Protein AF-A0A212KUW3-F1 (afdb_monomer)

Sequence (91 aa):
MEAFSKIFAAALQLSTIVLHAHGYRAKAGMGHHWISIRSVFEIIGKSAKNYVSYFNSCRAKRNQSDYDCAGRISHSEVEELLREVKTRIAT

Solvent-accessible surface area (backbone atoms only — not comparable to full-atom values): 5368 Å² total; per-residue (Å²): 110,71,69,54,55,53,52,53,50,50,55,50,49,53,26,45,48,57,34,48,77,72,76,44,75,70,65,87,63,89,60,28,70,56,50,29,39,52,48,40,30,78,74,67,33,80,87,32,45,66,56,38,50,49,54,50,52,51,51,53,48,49,63,43,55,79,75,44,82,88,85,89,77,56,72,66,58,50,52,52,52,51,50,60,52,55,67,64,74,78,113

Radius of gyration: 13.12 Å; Cα contacts (8 Å, |Δi|>4): 61; chains: 1; bounding box: 30×30×34 Å

Secondary structure (DSSP, 8-state):
-HHHHHHHHHHHHHHHHHHHHTT--PPSSTTHHHHHHHHHHHHH-GGGHHHHHHHHHHHHHHHHHTTS-S----HHHHHHHHHHHHHHH--

Foldseek 3Di:
DVLLVVLLVLLLVVLQVLQVVVVHHQDDDPCSSLVSLVVCCVRVPPVCVVVSVLSVVSVVVVVVPVPDDDDPDDPVNSVVSVVVSVVPVVD

pLDDT: mean 76.08, std 15.47, range [37.84, 93.0]

Structure (mmCIF, N/CA/C/O backbone):
data_AF-A0A212KUW3-F1
#
_entry.id   AF-A0A212KUW3-F1
#
loop_
_atom_site.group_PDB
_atom_site.id
_atom_site.type_symbol
_atom_site.label_atom_id
_atom_site.label_alt_id
_atom_site.label_comp_id
_atom_site.label_asym_id
_atom_site.label_entity_id
_atom_site.label_seq_id
_atom_site.pdbx_PDB_ins_code
_atom_site.Cartn_x
_atom_site.Cartn_y
_atom_site.Cartn_z
_atom_site.occupancy
_atom_site.B_iso_or_equiv
_atom_site.auth_seq_id
_atom_site.auth_comp_id
_atom_site.auth_asym_id
_atom_site.auth_atom_id
_atom_site.pdbx_PDB_model_num
ATOM 1 N N . MET A 1 1 ? -5.623 1.044 18.792 1.00 59.66 1 MET A N 1
ATOM 2 C CA . MET A 1 1 ? -4.370 1.467 18.121 1.00 59.66 1 MET A CA 1
A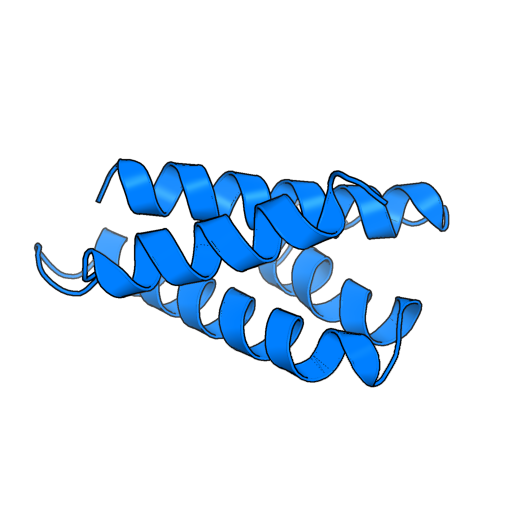TOM 3 C C . MET A 1 1 ? -3.486 0.286 17.739 1.00 59.66 1 MET A C 1
ATOM 5 O O . MET A 1 1 ? -3.172 0.163 16.565 1.00 59.66 1 MET A O 1
ATOM 9 N N . GLU A 1 2 ? -3.131 -0.613 18.662 1.00 71.38 2 GLU A N 1
ATOM 10 C CA . GLU A 1 2 ? -2.195 -1.719 18.379 1.00 71.38 2 GLU A CA 1
ATOM 11 C C . GLU A 1 2 ? -2.632 -2.641 17.220 1.00 71.38 2 GLU A C 1
ATOM 13 O O . GLU A 1 2 ? -1.840 -2.930 16.323 1.00 71.38 2 GLU A O 1
ATOM 18 N N . ALA A 1 3 ? -3.909 -3.042 17.186 1.00 72.62 3 ALA A N 1
ATOM 19 C CA . ALA A 1 3 ? -4.455 -3.871 16.108 1.00 72.62 3 ALA A CA 1
ATOM 20 C C . ALA A 1 3 ? -4.345 -3.194 14.728 1.00 72.62 3 ALA A C 1
ATOM 22 O O . ALA A 1 3 ? -3.922 -3.821 13.763 1.00 72.62 3 ALA A O 1
ATOM 23 N N . PHE A 1 4 ? -4.639 -1.895 14.635 1.00 74.31 4 PHE A N 1
ATOM 24 C CA . PHE A 1 4 ? -4.510 -1.146 13.382 1.00 74.31 4 PHE A CA 1
ATOM 25 C C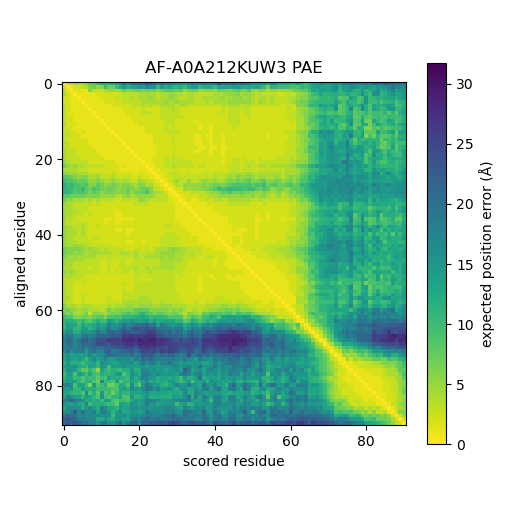 . PHE A 1 4 ? -3.070 -1.094 12.884 1.00 74.31 4 PHE A C 1
ATOM 27 O O . PHE A 1 4 ? -2.814 -1.359 11.713 1.00 74.31 4 PHE A O 1
ATOM 34 N N . SER A 1 5 ? -2.118 -0.796 13.772 1.00 79.88 5 SER A N 1
ATOM 35 C CA . SER A 1 5 ? -0.700 -0.743 13.415 1.00 79.88 5 SER A CA 1
ATOM 36 C C . SER A 1 5 ? -0.191 -2.092 12.902 1.00 79.88 5 SER A C 1
ATOM 38 O O . SER A 1 5 ? 0.573 -2.114 11.935 1.00 79.88 5 SER A O 1
ATOM 40 N N . LYS A 1 6 ? -0.654 -3.205 13.493 1.00 78.31 6 LYS A N 1
ATOM 41 C CA . LYS A 1 6 ? -0.349 -4.573 13.039 1.00 78.31 6 LYS A CA 1
ATOM 42 C C . LYS A 1 6 ? -0.909 -4.851 11.643 1.00 78.31 6 LYS A C 1
ATOM 44 O O . LYS A 1 6 ? -0.179 -5.328 10.778 1.00 78.31 6 LYS A O 1
ATOM 49 N N . ILE A 1 7 ? -2.171 -4.512 11.390 1.00 76.94 7 ILE A N 1
ATOM 50 C CA . ILE A 1 7 ? -2.786 -4.781 10.084 1.00 76.94 7 ILE A CA 1
ATOM 51 C C . ILE A 1 7 ? -2.224 -3.840 9.004 1.00 76.94 7 ILE A C 1
ATOM 53 O O . ILE A 1 7 ? -1.952 -4.280 7.889 1.00 76.94 7 ILE A O 1
ATOM 57 N N . PHE A 1 8 ? -1.945 -2.574 9.323 1.00 84.62 8 PHE A N 1
ATOM 58 C CA . PHE A 1 8 ? -1.256 -1.675 8.393 1.00 84.62 8 PHE A CA 1
ATOM 59 C C . PHE A 1 8 ? 0.154 -2.178 8.048 1.00 84.62 8 PHE A C 1
ATOM 61 O O . PHE A 1 8 ? 0.568 -2.097 6.893 1.00 84.62 8 PHE A O 1
ATOM 68 N N . ALA A 1 9 ? 0.888 -2.733 9.020 1.00 87.75 9 ALA A N 1
ATOM 69 C CA . ALA A 1 9 ? 2.175 -3.368 8.746 1.00 87.75 9 ALA A CA 1
ATOM 70 C C . ALA A 1 9 ? 2.028 -4.559 7.779 1.00 87.75 9 ALA A C 1
ATOM 72 O O . ALA A 1 9 ? 2.830 -4.682 6.854 1.00 87.75 9 ALA A O 1
ATOM 73 N N . ALA A 1 10 ? 0.973 -5.370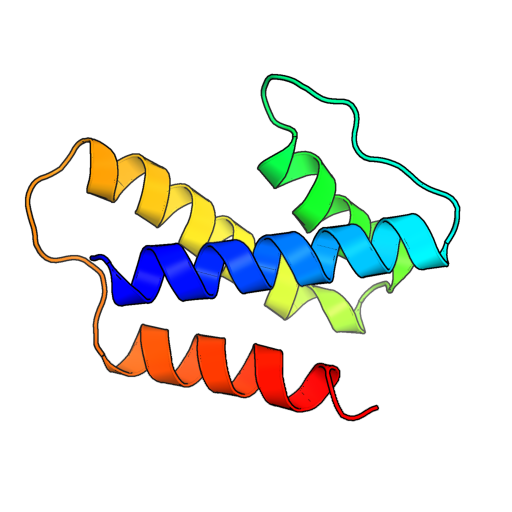 7.914 1.00 84.00 10 ALA A N 1
ATOM 74 C CA . ALA A 1 10 ? 0.668 -6.438 6.961 1.00 84.00 10 ALA A CA 1
ATOM 75 C C . ALA A 1 10 ? 0.344 -5.896 5.552 1.00 84.00 10 ALA A C 1
ATOM 77 O O . ALA A 1 10 ? 0.851 -6.415 4.559 1.00 84.00 10 ALA A O 1
ATOM 78 N N . ALA A 1 11 ? -0.425 -4.807 5.440 1.00 85.94 11 ALA A N 1
ATOM 79 C CA . ALA A 1 11 ? -0.707 -4.150 4.157 1.00 85.94 11 ALA A CA 1
ATOM 80 C C . ALA A 1 11 ? 0.569 -3.617 3.469 1.00 85.94 11 ALA A C 1
ATOM 82 O O . ALA A 1 11 ? 0.738 -3.732 2.248 1.00 85.94 11 ALA A O 1
ATOM 83 N N . LEU A 1 12 ? 1.507 -3.076 4.252 1.00 90.62 12 LEU A N 1
ATOM 84 C CA . LEU A 1 12 ? 2.815 -2.646 3.759 1.00 90.62 12 LEU A CA 1
ATOM 85 C C . LEU A 1 12 ? 3.679 -3.836 3.309 1.00 90.62 12 LEU A C 1
ATOM 87 O O . LEU A 1 12 ? 4.356 -3.747 2.280 1.00 90.62 12 LEU A O 1
ATOM 91 N N . GLN A 1 13 ? 3.642 -4.950 4.043 1.00 90.06 13 GLN A N 1
ATOM 92 C CA . GLN A 1 13 ? 4.325 -6.184 3.651 1.00 90.06 13 GLN A CA 1
ATOM 93 C C . GLN A 1 13 ? 3.775 -6.737 2.336 1.00 90.06 13 GLN A C 1
ATOM 95 O O . GLN A 1 13 ? 4.567 -7.018 1.443 1.00 90.06 13 GLN A O 1
ATOM 10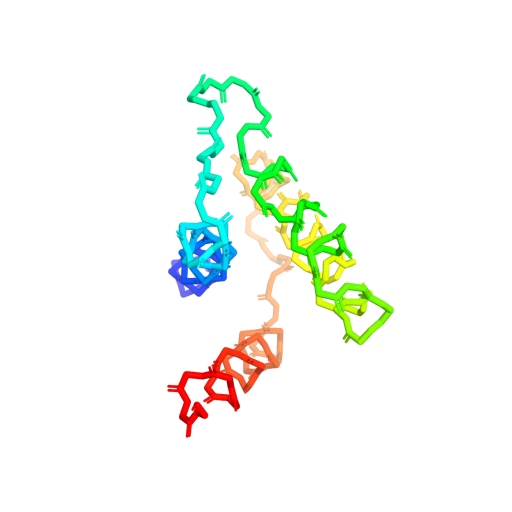0 N N . LEU A 1 14 ? 2.451 -6.801 2.160 1.00 87.12 14 LEU A N 1
ATOM 101 C CA . LEU A 1 14 ? 1.839 -7.197 0.885 1.00 87.12 14 LEU A CA 1
ATOM 102 C C . LEU A 1 14 ? 2.298 -6.313 -0.273 1.00 87.12 14 LEU A C 1
ATOM 104 O O . LEU A 1 14 ? 2.695 -6.819 -1.320 1.00 87.12 14 LEU A O 1
ATOM 108 N N . SER A 1 15 ? 2.300 -4.995 -0.066 1.00 89.25 15 SER A N 1
ATOM 109 C CA . SER A 1 15 ? 2.787 -4.054 -1.079 1.00 89.25 15 SER A CA 1
ATOM 110 C C . SER A 1 15 ? 4.242 -4.364 -1.449 1.00 89.25 15 SER A C 1
ATOM 112 O O . SER A 1 15 ? 4.593 -4.437 -2.620 1.00 89.25 15 SER A O 1
ATOM 114 N N . THR A 1 16 ? 5.080 -4.646 -0.451 1.00 91.00 16 THR A N 1
ATOM 115 C CA . THR A 1 16 ? 6.495 -4.995 -0.641 1.00 91.00 16 THR A CA 1
ATOM 116 C C . THR A 1 16 ? 6.685 -6.339 -1.358 1.00 91.00 16 THR A C 1
ATOM 118 O O . THR A 1 16 ? 7.572 -6.453 -2.203 1.00 91.00 16 THR A O 1
ATOM 121 N N . ILE A 1 17 ? 5.837 -7.336 -1.083 1.00 87.75 17 ILE A N 1
ATOM 122 C CA . ILE A 1 17 ? 5.827 -8.626 -1.792 1.00 87.75 17 ILE A CA 1
ATOM 123 C C . ILE A 1 17 ? 5.548 -8.412 -3.282 1.00 87.75 17 ILE A C 1
ATOM 125 O O . ILE A 1 17 ? 6.279 -8.953 -4.108 1.00 87.75 17 ILE A O 1
ATOM 129 N N . VAL A 1 18 ? 4.562 -7.578 -3.638 1.00 87.06 18 VAL A N 1
ATOM 130 C CA . VAL A 1 18 ? 4.254 -7.257 -5.045 1.00 87.06 18 VAL A CA 1
ATOM 131 C C . VAL A 1 18 ? 5.467 -6.655 -5.756 1.00 87.06 18 VAL A C 1
ATOM 133 O O . VAL A 1 18 ? 5.774 -7.060 -6.879 1.00 87.06 18 VAL A O 1
ATOM 136 N N . LEU A 1 19 ? 6.182 -5.731 -5.102 1.00 87.94 19 LEU A N 1
ATOM 137 C CA . LEU A 1 19 ? 7.409 -5.147 -5.650 1.00 87.94 19 LEU A CA 1
ATOM 138 C C . LEU A 1 19 ? 8.463 -6.231 -5.900 1.00 87.94 19 LEU A C 1
ATOM 140 O O . LEU A 1 19 ? 8.996 -6.313 -7.004 1.00 87.94 19 LEU A O 1
ATOM 144 N N . HIS A 1 20 ? 8.735 -7.078 -4.906 1.00 88.75 20 HIS A N 1
ATOM 145 C CA . HIS A 1 20 ? 9.740 -8.134 -5.026 1.00 88.75 20 HIS A CA 1
ATOM 146 C C . HIS A 1 20 ? 9.392 -9.184 -6.081 1.00 88.75 20 HIS A C 1
ATOM 148 O O . HIS A 1 20 ? 10.284 -9.592 -6.822 1.00 88.75 20 HIS A O 1
ATOM 154 N N . ALA A 1 21 ? 8.120 -9.566 -6.198 1.00 87.25 21 ALA A N 1
ATOM 155 C CA . ALA A 1 21 ? 7.648 -10.500 -7.220 1.00 87.25 21 ALA A CA 1
ATOM 156 C C . ALA A 1 21 ? 7.900 -9.989 -8.651 1.00 87.25 21 ALA A C 1
ATOM 158 O O . ALA A 1 21 ? 8.085 -10.787 -9.562 1.00 87.25 21 ALA A O 1
ATOM 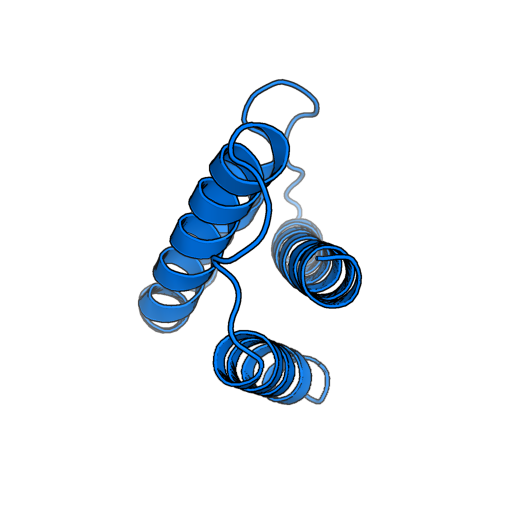159 N N . HIS A 1 22 ? 7.968 -8.667 -8.834 1.00 87.56 22 HIS A N 1
ATOM 160 C CA . HIS A 1 22 ? 8.251 -8.021 -10.119 1.00 87.56 22 HIS A CA 1
ATOM 161 C C . HIS A 1 22 ? 9.695 -7.494 -10.223 1.00 87.56 22 HIS A C 1
ATOM 163 O O . HIS A 1 22 ? 10.003 -6.696 -11.104 1.00 87.56 22 HIS A O 1
ATOM 169 N N . GLY A 1 23 ? 10.597 -7.917 -9.329 1.00 90.12 23 GLY A N 1
ATOM 170 C CA . GLY A 1 23 ? 12.018 -7.549 -9.373 1.00 90.12 23 GLY A CA 1
ATOM 171 C C . GLY A 1 23 ? 12.348 -6.146 -8.849 1.00 90.12 23 GLY A C 1
ATOM 172 O O . GLY A 1 23 ? 13.492 -5.704 -8.948 1.00 90.12 23 GLY A O 1
ATOM 173 N N . TYR A 1 24 ? 11.385 -5.447 -8.250 1.00 91.44 24 TYR A N 1
ATOM 174 C CA . TYR A 1 24 ? 11.579 -4.117 -7.680 1.00 91.44 24 TYR A CA 1
ATOM 175 C C . TYR A 1 24 ? 11.903 -4.166 -6.183 1.00 91.44 24 TYR A C 1
ATOM 177 O O . TYR A 1 24 ? 11.546 -5.096 -5.451 1.00 91.44 24 TYR A O 1
ATOM 185 N N . ARG A 1 25 ? 12.558 -3.106 -5.695 1.00 88.81 25 ARG A N 1
ATOM 186 C CA . ARG A 1 25 ? 12.721 -2.823 -4.262 1.00 88.81 25 ARG A CA 1
ATOM 187 C C . ARG A 1 25 ? 12.429 -1.353 -4.000 1.00 88.81 25 ARG A C 1
ATOM 189 O O . ARG A 1 25 ? 12.937 -0.487 -4.707 1.00 88.81 25 ARG A O 1
ATOM 196 N N . ALA A 1 26 ? 11.637 -1.065 -2.970 1.00 88.19 26 ALA A N 1
ATOM 197 C CA . ALA A 1 26 ? 11.496 0.305 -2.500 1.00 88.19 26 ALA A CA 1
ATOM 198 C C . ALA A 1 26 ? 12.820 0.757 -1.874 1.00 88.19 26 ALA A C 1
ATOM 200 O O . ALA A 1 26 ? 13.409 0.044 -1.058 1.00 88.19 26 ALA A O 1
ATOM 201 N N . LYS A 1 27 ? 13.295 1.945 -2.255 1.00 86.56 27 LYS A N 1
ATOM 202 C CA . LYS A 1 27 ? 14.477 2.544 -1.634 1.00 86.56 27 LYS A CA 1
ATOM 203 C C . LYS A 1 27 ? 14.177 2.822 -0.159 1.00 86.56 27 LYS A C 1
ATOM 205 O O . LYS A 1 27 ? 13.152 3.423 0.161 1.00 86.56 27 LYS A O 1
ATOM 210 N N . ALA A 1 28 ? 15.072 2.393 0.729 1.00 81.75 28 ALA A N 1
ATOM 211 C CA . ALA A 1 28 ? 14.970 2.697 2.150 1.00 81.75 28 ALA A CA 1
ATOM 212 C C . ALA A 1 28 ? 15.086 4.213 2.393 1.00 81.75 28 ALA A C 1
ATOM 214 O O . ALA A 1 28 ? 15.847 4.902 1.710 1.00 81.75 28 ALA A O 1
ATOM 215 N N . GLY A 1 29 ? 14.337 4.724 3.373 1.00 83.31 29 GLY A N 1
ATOM 216 C CA . GLY A 1 29 ? 14.377 6.131 3.774 1.00 83.31 29 GLY A CA 1
ATOM 217 C C . GLY A 1 29 ? 13.008 6.808 3.799 1.00 83.31 29 GLY A C 1
ATOM 218 O O . GLY A 1 29 ? 11.959 6.159 3.862 1.00 83.31 29 GLY A O 1
ATOM 219 N N . MET A 1 30 ? 13.012 8.140 3.792 1.00 81.56 30 MET A N 1
ATOM 220 C CA . MET A 1 30 ? 11.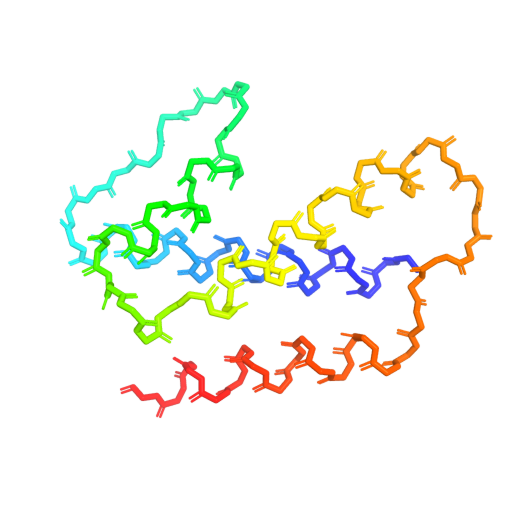786 8.934 3.850 1.00 81.56 30 MET A CA 1
ATOM 221 C C . MET A 1 30 ? 10.869 8.607 2.663 1.00 81.56 30 MET A C 1
ATOM 223 O O . MET A 1 30 ? 11.311 8.524 1.522 1.00 81.56 30 MET A O 1
ATOM 227 N N . GLY A 1 31 ? 9.582 8.398 2.941 1.00 84.69 31 GLY A N 1
ATOM 228 C CA . GLY A 1 31 ? 8.587 8.116 1.906 1.00 84.69 31 GLY A CA 1
ATOM 229 C C . GLY A 1 31 ? 8.529 6.663 1.425 1.00 84.69 31 GLY A C 1
ATOM 230 O O . GLY A 1 31 ? 7.654 6.357 0.620 1.00 84.69 31 GLY A O 1
ATOM 231 N N . HIS A 1 32 ? 9.358 5.747 1.943 1.00 85.69 32 HIS A N 1
ATOM 232 C CA . HIS A 1 32 ? 9.354 4.346 1.496 1.00 85.69 32 HIS A CA 1
ATOM 233 C C . HIS A 1 32 ? 7.977 3.667 1.628 1.00 85.69 32 HIS A C 1
ATOM 235 O O . HIS A 1 32 ? 7.584 2.943 0.723 1.00 85.69 32 HIS A O 1
ATOM 241 N N . HIS A 1 33 ? 7.183 3.965 2.669 1.00 87.88 33 HIS A N 1
ATOM 242 C CA . HIS A 1 33 ? 5.796 3.477 2.771 1.00 87.88 33 HIS A CA 1
ATOM 243 C C . HIS A 1 33 ? 4.923 3.931 1.595 1.00 87.88 33 HIS A C 1
ATOM 245 O O . HIS A 1 33 ? 4.166 3.141 1.036 1.00 87.88 33 HIS A O 1
ATOM 251 N N . TRP A 1 34 ? 5.015 5.212 1.230 1.00 90.12 34 TRP A N 1
ATOM 252 C CA . TRP A 1 34 ? 4.247 5.767 0.119 1.00 90.12 34 TRP A CA 1
ATOM 253 C C . TRP A 1 34 ? 4.705 5.167 -1.210 1.00 90.12 34 TRP A C 1
ATOM 255 O O . TRP A 1 34 ? 3.858 4.763 -1.998 1.00 90.12 34 TRP A O 1
ATOM 265 N N . ILE A 1 35 ? 6.020 5.035 -1.418 1.00 92.00 35 ILE A N 1
ATOM 266 C CA . ILE A 1 35 ? 6.595 4.407 -2.614 1.00 92.00 35 ILE A CA 1
ATOM 267 C C . ILE A 1 35 ? 6.120 2.955 -2.726 1.00 92.00 35 ILE A C 1
ATOM 269 O O . ILE A 1 35 ? 5.561 2.588 -3.752 1.00 92.00 35 ILE A O 1
ATOM 273 N N . SER A 1 36 ? 6.260 2.146 -1.669 1.00 91.50 36 SER A N 1
ATOM 274 C CA . SER A 1 36 ? 5.826 0.744 -1.678 1.00 91.50 36 SER A CA 1
ATOM 275 C C . SER A 1 36 ? 4.346 0.604 -2.025 1.00 91.50 36 SER A C 1
ATOM 277 O O . SER A 1 36 ? 4.004 -0.207 -2.876 1.00 91.50 36 SER A O 1
ATOM 279 N N . ILE A 1 37 ? 3.467 1.406 -1.413 1.00 91.56 37 ILE A N 1
ATOM 280 C CA . ILE A 1 37 ? 2.019 1.343 -1.665 1.00 91.56 37 ILE A CA 1
ATOM 281 C C . ILE A 1 37 ? 1.682 1.859 -3.071 1.00 91.56 37 ILE A C 1
ATOM 283 O O . ILE A 1 37 ? 0.892 1.244 -3.782 1.00 91.56 37 ILE A O 1
ATOM 287 N N . ARG A 1 38 ? 2.263 2.987 -3.497 1.00 93.00 38 ARG A N 1
ATOM 288 C CA . ARG A 1 38 ? 1.963 3.599 -4.798 1.00 93.00 38 ARG A CA 1
ATOM 289 C C . ARG A 1 38 ? 2.413 2.715 -5.956 1.00 93.00 38 ARG A C 1
ATOM 291 O O . ARG A 1 38 ? 1.658 2.566 -6.914 1.00 93.00 38 ARG A O 1
ATOM 298 N N . SER A 1 39 ? 3.592 2.110 -5.853 1.00 90.88 39 SER A N 1
ATOM 299 C CA . SER A 1 39 ? 4.150 1.251 -6.899 1.00 90.88 39 SER A CA 1
ATOM 300 C C . SER A 1 39 ? 3.280 0.029 -7.198 1.00 90.88 39 SER A C 1
ATOM 302 O O . SER A 1 39 ? 3.297 -0.451 -8.324 1.00 90.88 39 SER A O 1
ATOM 304 N N . VAL A 1 40 ? 2.450 -0.435 -6.254 1.00 90.19 40 VAL A N 1
ATOM 305 C CA . VAL A 1 40 ? 1.474 -1.507 -6.521 1.00 90.19 40 VAL A CA 1
ATOM 306 C C . VAL A 1 40 ? 0.503 -1.115 -7.638 1.00 90.19 40 VAL A C 1
ATOM 308 O O . VAL A 1 40 ? 0.187 -1.950 -8.477 1.00 90.19 40 VAL A O 1
ATOM 311 N N . PHE A 1 41 ? 0.051 0.143 -7.694 1.00 91.44 41 PHE A N 1
ATOM 312 C CA . PHE A 1 41 ? -0.823 0.605 -8.778 1.00 91.44 41 PHE A CA 1
ATOM 313 C C . PHE A 1 41 ? -0.097 0.617 -10.124 1.00 91.44 41 PHE A C 1
ATOM 315 O O . PHE A 1 41 ? -0.688 0.243 -11.129 1.00 91.44 41 PHE A O 1
ATOM 322 N N . GLU A 1 42 ? 1.175 1.014 -10.141 1.00 92.19 42 GLU A N 1
ATOM 323 C CA . GLU A 1 42 ? 1.970 1.048 -11.373 1.00 92.19 42 GLU A CA 1
ATOM 324 C C . GLU A 1 42 ? 2.263 -0.373 -11.899 1.00 92.19 42 GLU A C 1
ATOM 326 O O . GLU A 1 42 ? 2.315 -0.580 -13.106 1.00 92.19 42 GLU A O 1
ATOM 331 N N . ILE A 1 43 ? 2.395 -1.362 -11.005 1.00 89.94 43 ILE A N 1
ATOM 332 C CA . ILE A 1 43 ? 2.664 -2.769 -11.349 1.00 89.94 43 ILE A CA 1
ATOM 333 C C . ILE A 1 43 ? 1.383 -3.524 -11.743 1.00 89.94 43 ILE A C 1
ATOM 335 O O . ILE A 1 43 ? 1.346 -4.207 -12.760 1.00 89.94 43 ILE A O 1
ATOM 339 N N . ILE A 1 44 ? 0.330 -3.427 -10.926 1.00 87.31 44 ILE A N 1
ATOM 340 C CA . ILE A 1 44 ? -0.903 -4.226 -11.063 1.00 87.31 44 ILE A CA 1
ATOM 341 C C . ILE A 1 44 ? -1.965 -3.502 -11.911 1.00 87.31 44 ILE A C 1
ATOM 343 O O . ILE A 1 44 ? -2.866 -4.122 -12.476 1.00 87.31 44 ILE A O 1
ATOM 347 N N . GLY A 1 45 ? -1.876 -2.177 -12.022 1.00 84.62 45 GLY A N 1
ATOM 348 C CA . GLY A 1 45 ? -2.794 -1.358 -12.803 1.00 84.62 45 GLY A CA 1
ATOM 349 C C . GLY A 1 45 ? -4.115 -1.052 -12.091 1.00 84.62 45 GLY A C 1
ATOM 350 O O . GLY A 1 45 ? -4.227 -1.016 -10.863 1.00 84.62 45 GLY A O 1
ATOM 351 N N . LYS A 1 46 ? -5.160 -0.783 -12.885 1.00 88.69 46 LYS A N 1
ATOM 352 C CA . LYS A 1 46 ? -6.438 -0.218 -12.408 1.00 88.69 46 LYS A CA 1
ATOM 353 C C . LYS A 1 46 ? -7.154 -1.074 -11.358 1.00 88.69 46 LYS A C 1
ATOM 355 O O . LYS A 1 46 ? -7.845 -0.506 -10.514 1.00 88.69 46 LYS A O 1
ATOM 360 N N . SER A 1 47 ? -6.969 -2.393 -11.372 1.00 83.31 47 SER A N 1
ATOM 361 C CA . SER A 1 47 ? -7.547 -3.308 -10.377 1.00 83.31 47 SER A CA 1
ATOM 362 C C . SER A 1 47 ? -7.024 -3.047 -8.958 1.00 83.31 47 SER A C 1
ATOM 364 O O . SER A 1 47 ? -7.727 -3.329 -7.990 1.00 83.31 47 SER A O 1
ATOM 366 N N . ALA A 1 48 ? -5.842 -2.436 -8.815 1.00 84.50 48 ALA A N 1
ATOM 367 C CA . ALA A 1 48 ? -5.259 -2.088 -7.522 1.00 84.50 48 ALA A CA 1
ATOM 368 C C . ALA A 1 48 ? -5.655 -0.696 -6.992 1.00 84.50 48 ALA A C 1
ATOM 370 O O . ALA A 1 48 ? -5.305 -0.345 -5.863 1.00 84.50 48 ALA A O 1
ATOM 371 N N . LYS A 1 49 ? -6.381 0.117 -7.776 1.00 85.94 49 LYS A N 1
ATOM 372 C CA . LYS A 1 49 ? -6.643 1.538 -7.471 1.00 85.94 49 LYS A CA 1
ATOM 373 C C . LYS A 1 49 ? -7.267 1.751 -6.090 1.00 85.94 49 LYS A C 1
ATOM 375 O O . LYS A 1 49 ? -6.801 2.604 -5.334 1.00 85.94 49 LYS A O 1
ATOM 380 N N . ASN A 1 50 ? -8.299 0.975 -5.763 1.00 82.31 50 ASN A N 1
ATOM 381 C CA . ASN A 1 50 ? -9.029 1.127 -4.504 1.00 82.31 50 ASN A CA 1
ATOM 382 C C . ASN A 1 50 ? -8.138 0.784 -3.299 1.00 82.31 50 ASN A C 1
ATOM 384 O O . ASN A 1 50 ? -8.139 1.522 -2.318 1.00 82.31 50 ASN A O 1
ATOM 388 N N . TYR A 1 51 ? -7.289 -0.242 -3.413 1.00 80.75 51 TYR A N 1
ATOM 389 C CA . TYR A 1 51 ? -6.343 -0.641 -2.361 1.00 80.75 51 TYR A CA 1
ATOM 390 C C . TYR A 1 51 ? -5.270 0.395 -2.116 1.00 80.75 51 TYR A C 1
ATOM 392 O O . TYR A 1 51 ? -5.028 0.783 -0.977 1.00 80.75 51 TYR A O 1
ATOM 400 N N . VAL A 1 52 ? -4.666 0.895 -3.190 1.00 86.69 52 VAL A N 1
ATOM 401 C CA . VAL A 1 52 ? -3.641 1.933 -3.090 1.00 86.69 52 VAL A CA 1
ATOM 402 C C . VAL A 1 52 ? -4.221 3.209 -2.485 1.00 86.69 52 VAL A C 1
ATOM 404 O O . VAL A 1 52 ? -3.557 3.851 -1.670 1.00 86.69 52 VAL A O 1
ATOM 407 N N . SER A 1 53 ? -5.462 3.566 -2.825 1.00 87.88 53 SER A N 1
ATOM 408 C CA . SER A 1 53 ? -6.153 4.697 -2.201 1.00 87.88 53 SER A CA 1
ATOM 409 C C . SER A 1 53 ? -6.394 4.451 -0.710 1.00 87.88 53 SER A C 1
ATOM 411 O O . SER A 1 53 ? -6.005 5.274 0.117 1.00 87.88 53 SER A O 1
ATOM 413 N N . TYR A 1 54 ? -6.965 3.297 -0.359 1.00 83.25 54 TYR A N 1
ATOM 414 C CA . TYR A 1 54 ? -7.301 2.949 1.020 1.00 83.25 54 TYR A CA 1
ATOM 415 C C . TYR A 1 54 ? -6.062 2.856 1.922 1.00 83.25 54 TYR A C 1
ATOM 417 O O . TYR A 1 54 ? -6.005 3.501 2.968 1.00 83.25 54 TYR A O 1
ATOM 425 N N . PHE A 1 55 ? -5.010 2.155 1.491 1.00 86.56 55 PHE A N 1
ATOM 426 C CA . PHE A 1 55 ? -3.764 2.035 2.255 1.00 86.56 55 PHE A CA 1
ATOM 427 C C . PHE A 1 55 ? -3.074 3.389 2.447 1.00 86.56 55 PHE A C 1
ATOM 429 O O . PHE A 1 55 ? -2.497 3.640 3.507 1.00 86.56 55 PHE A O 1
ATOM 436 N N . ASN A 1 56 ? -3.162 4.299 1.472 1.00 87.69 56 ASN A N 1
ATOM 437 C CA . ASN A 1 56 ? -2.659 5.661 1.642 1.00 87.69 56 ASN A CA 1
ATOM 438 C C . ASN A 1 56 ? -3.469 6.461 2.670 1.00 87.69 56 ASN A C 1
ATOM 440 O O . ASN A 1 56 ? -2.869 7.185 3.471 1.00 87.69 56 ASN A O 1
ATOM 444 N N . SER A 1 57 ? -4.793 6.302 2.707 1.00 85.81 57 SER A N 1
ATOM 445 C CA . SER A 1 57 ? -5.629 6.877 3.766 1.00 85.81 57 SER A CA 1
ATOM 446 C C . SER A 1 57 ? -5.260 6.306 5.141 1.00 85.81 57 SER A C 1
ATOM 448 O O . SER A 1 57 ? -5.098 7.072 6.091 1.00 85.81 57 SER A O 1
ATOM 450 N N . CYS A 1 58 ? -5.026 4.994 5.253 1.00 83.50 58 CYS A N 1
ATOM 451 C CA . CYS A 1 58 ? -4.551 4.368 6.492 1.00 83.50 58 CYS A CA 1
ATOM 452 C C . CYS A 1 58 ? -3.169 4.889 6.917 1.00 83.50 58 CYS A C 1
ATOM 454 O O . CYS A 1 58 ? -2.949 5.150 8.099 1.00 83.50 58 CYS A O 1
ATOM 456 N N . ARG A 1 59 ? -2.250 5.105 5.966 1.00 86.31 59 ARG A N 1
ATOM 457 C CA . ARG A 1 59 ? -0.926 5.695 6.226 1.00 86.31 59 ARG A CA 1
ATOM 458 C C . ARG A 1 59 ? -1.050 7.102 6.812 1.00 86.31 59 ARG A C 1
ATOM 460 O O . ARG A 1 59 ? -0.365 7.419 7.781 1.00 86.31 59 ARG A O 1
ATOM 467 N N . ALA A 1 60 ? -1.920 7.936 6.241 1.00 80.94 60 ALA A N 1
ATOM 468 C CA . ALA A 1 60 ? -2.185 9.280 6.754 1.00 80.94 60 ALA A CA 1
ATOM 469 C C . ALA A 1 60 ? -2.803 9.239 8.162 1.00 80.94 60 ALA A C 1
ATOM 471 O O . ALA A 1 60 ? -2.381 9.995 9.034 1.00 80.94 60 ALA A O 1
ATOM 472 N N . LYS A 1 61 ? -3.732 8.304 8.410 1.00 74.12 61 LYS A N 1
ATOM 473 C CA . LYS A 1 61 ? -4.332 8.078 9.734 1.00 74.12 61 LYS A CA 1
ATOM 474 C C . LYS A 1 61 ? -3.324 7.586 10.770 1.00 74.12 61 LYS A C 1
ATOM 476 O O . LYS A 1 61 ? -3.414 8.010 11.911 1.00 74.12 61 LYS A O 1
ATOM 481 N N . ARG A 1 62 ? -2.350 6.748 10.396 1.00 71.25 62 ARG A N 1
ATOM 482 C CA . ARG A 1 62 ? -1.250 6.344 11.289 1.00 71.25 62 ARG A CA 1
ATOM 483 C C . ARG A 1 62 ? -0.394 7.546 11.680 1.00 71.25 62 ARG A C 1
ATOM 485 O O . ARG A 1 62 ? -0.195 7.781 12.861 1.00 71.25 62 ARG A O 1
ATOM 492 N N . ASN A 1 63 ? 0.005 8.354 10.696 1.00 63.28 63 ASN A N 1
ATOM 493 C CA . ASN A 1 63 ? 0.752 9.584 10.952 1.00 63.28 63 ASN A CA 1
ATOM 494 C C . ASN A 1 63 ? -0.024 10.557 11.855 1.00 63.28 63 ASN A C 1
ATOM 496 O O . ASN A 1 63 ? 0.588 11.234 12.665 1.00 63.28 63 ASN A O 1
ATOM 500 N N . GLN A 1 64 ? -1.352 10.637 11.725 1.00 56.75 64 GLN A N 1
ATOM 501 C CA . GLN A 1 64 ? -2.182 11.463 12.605 1.00 56.75 64 GLN A CA 1
ATOM 502 C C . GLN A 1 64 ? -2.414 10.823 13.976 1.00 56.75 64 GLN A C 1
ATOM 504 O O . GLN A 1 64 ? -2.400 11.540 14.955 1.00 56.75 64 GLN A O 1
ATOM 509 N N . SER A 1 65 ? -2.607 9.508 14.086 1.00 53.38 65 SER A N 1
ATOM 510 C CA . SER A 1 65 ? -2.838 8.818 15.367 1.00 53.38 65 SER A CA 1
ATOM 511 C C . SER A 1 65 ? -1.590 8.745 16.249 1.00 53.38 65 SER A C 1
ATOM 513 O O . SER A 1 65 ? -1.732 8.584 17.456 1.00 53.38 65 SER A O 1
ATOM 515 N N . ASP A 1 66 ? -0.394 8.835 15.662 1.00 51.06 66 ASP A N 1
ATOM 516 C CA . ASP A 1 66 ? 0.864 8.928 16.412 1.00 51.06 66 ASP A CA 1
ATOM 517 C C . ASP A 1 66 ? 1.066 10.343 17.016 1.00 51.06 66 ASP A C 1
ATOM 519 O O . ASP A 1 66 ? 1.869 10.499 17.932 1.00 51.06 66 ASP A O 1
ATOM 523 N N . TYR A 1 67 ? 0.318 11.359 16.548 1.00 41.53 67 TYR A N 1
ATOM 524 C CA . TYR A 1 67 ? 0.397 12.758 17.011 1.00 41.53 67 TYR A CA 1
ATOM 525 C C . TYR A 1 67 ? -0.888 13.288 17.688 1.00 41.53 67 TYR A C 1
ATOM 527 O O . TYR A 1 67 ? -0.793 14.161 18.545 1.00 41.53 67 TYR A O 1
ATOM 535 N N . ASP A 1 68 ? -2.067 12.755 17.358 1.00 37.84 68 ASP A N 1
ATOM 536 C CA . ASP A 1 68 ? -3.367 13.089 17.951 1.00 37.84 68 ASP A CA 1
ATOM 537 C C . ASP A 1 68 ? -3.887 11.907 18.778 1.00 37.84 68 ASP A C 1
ATOM 539 O O . ASP A 1 68 ? -4.114 10.802 18.276 1.00 37.84 68 ASP A O 1
ATOM 543 N N . CYS A 1 69 ? -4.106 12.190 20.058 1.00 40.53 69 CYS A N 1
ATOM 544 C CA . CYS A 1 69 ? -4.669 11.325 21.084 1.00 40.53 69 CYS A CA 1
ATOM 545 C C . CYS A 1 69 ? -5.875 10.486 20.594 1.00 40.53 69 CYS A C 1
ATOM 547 O O . CYS A 1 69 ? -6.767 10.988 19.914 1.00 40.53 69 CYS A O 1
ATOM 549 N N . ALA A 1 70 ? -5.867 9.200 20.966 1.00 43.44 70 ALA A N 1
ATOM 550 C CA . ALA A 1 70 ? -6.937 8.195 20.932 1.00 43.44 70 ALA A CA 1
ATOM 551 C C . ALA A 1 70 ? -8.273 8.562 20.232 1.00 43.44 70 ALA A C 1
ATOM 553 O O . ALA A 1 70 ? -9.056 9.350 20.750 1.00 43.44 70 ALA A O 1
ATOM 554 N N . GLY A 1 71 ? -8.618 7.854 19.138 1.00 45.47 71 GLY A N 1
ATOM 555 C CA . GLY A 1 71 ? -10.035 7.731 18.738 1.00 45.47 71 GLY A CA 1
ATOM 556 C C . GLY A 1 71 ? -10.398 7.540 17.260 1.00 45.47 71 GLY A C 1
ATOM 557 O O . GLY A 1 71 ? -11.584 7.484 16.962 1.00 45.47 71 GLY A O 1
ATOM 558 N N . ARG A 1 72 ? -9.453 7.436 16.313 1.00 50.78 72 ARG A N 1
ATOM 559 C CA . ARG A 1 72 ? -9.780 7.481 14.863 1.00 50.78 72 ARG A CA 1
ATOM 560 C C . ARG A 1 72 ? -9.647 6.180 14.067 1.00 50.78 72 ARG A C 1
ATOM 562 O O . ARG A 1 72 ? -9.617 6.229 12.841 1.00 50.78 72 ARG A O 1
ATOM 569 N N . ILE A 1 73 ? -9.575 5.031 14.736 1.00 54.84 73 ILE A N 1
ATOM 570 C CA . ILE A 1 73 ? -9.701 3.733 14.060 1.00 54.84 73 ILE A CA 1
ATOM 571 C C . ILE A 1 73 ? -10.843 2.959 14.704 1.00 54.84 73 ILE A C 1
ATOM 573 O O . ILE A 1 73 ? -10.741 2.526 15.854 1.00 54.84 73 ILE A O 1
ATOM 577 N N . SER A 1 74 ? -11.918 2.797 13.945 1.00 59.75 74 SER A N 1
ATOM 578 C CA . SER A 1 74 ? -13.075 1.983 14.299 1.00 59.75 74 SER A CA 1
ATOM 579 C C . SER A 1 74 ? -12.791 0.493 14.084 1.00 59.75 74 SER A C 1
ATOM 581 O O . SER A 1 74 ? -11.969 0.106 13.251 1.00 59.75 74 SER A O 1
ATOM 583 N N . HIS A 1 75 ? -13.492 -0.366 14.823 1.00 56.12 75 HIS A N 1
ATOM 584 C CA . HIS A 1 75 ? -13.397 -1.822 14.663 1.00 56.12 75 HIS A CA 1
ATOM 585 C C . HIS A 1 75 ? -13.749 -2.273 13.232 1.00 56.12 75 HIS A C 1
ATOM 587 O O . HIS A 1 75 ? -13.120 -3.175 12.689 1.00 56.12 75 HIS A O 1
ATOM 593 N N . SER A 1 76 ? -14.685 -1.582 12.578 1.00 59.78 76 SER A N 1
ATOM 594 C CA . SER A 1 76 ? -15.065 -1.838 11.186 1.00 59.78 76 SER A CA 1
ATOM 595 C C . SER A 1 76 ? -13.922 -1.624 10.192 1.00 59.78 76 SER A C 1
ATOM 597 O O . SER A 1 76 ? -13.795 -2.390 9.244 1.00 59.78 76 SER A O 1
ATOM 599 N N . GLU A 1 77 ? -13.047 -0.639 10.414 1.00 57.19 77 GLU A N 1
ATOM 600 C CA . GLU A 1 77 ? -11.886 -0.402 9.538 1.00 57.19 77 GLU A CA 1
ATOM 601 C C . GLU A 1 77 ? -10.822 -1.499 9.689 1.00 57.19 77 GLU A C 1
ATOM 603 O O . GLU A 1 77 ? -10.129 -1.853 8.738 1.00 57.19 77 GLU A O 1
ATOM 608 N N . VAL A 1 78 ? -10.706 -2.071 10.890 1.00 61.56 78 VAL A N 1
ATOM 609 C CA . VAL A 1 78 ? -9.834 -3.222 11.173 1.00 61.56 78 VAL A CA 1
ATOM 610 C C . VAL A 1 78 ? -10.357 -4.464 10.444 1.00 61.56 78 VAL A C 1
ATOM 612 O O . VAL A 1 78 ? -9.573 -5.178 9.818 1.00 61.56 78 VAL A O 1
ATOM 615 N N . GLU A 1 79 ? -11.669 -4.704 10.474 1.00 68.19 79 GLU A N 1
ATOM 616 C CA . GLU A 1 79 ? -12.303 -5.831 9.777 1.00 68.19 79 GLU A CA 1
ATOM 617 C C . GLU A 1 79 ? -12.251 -5.703 8.251 1.00 68.19 79 GLU A C 1
ATOM 619 O O . GLU A 1 79 ? -11.972 -6.685 7.558 1.00 68.19 79 GLU A O 1
ATOM 624 N N . GLU A 1 80 ? -12.486 -4.503 7.720 1.00 70.94 80 GLU A N 1
ATOM 625 C CA . GLU A 1 80 ? -12.399 -4.210 6.288 1.00 70.94 80 GLU A CA 1
ATOM 626 C C . GLU A 1 80 ? -10.976 -4.447 5.768 1.00 70.94 80 GLU A C 1
ATOM 628 O O . GLU A 1 80 ? -10.773 -5.192 4.804 1.00 70.94 80 GLU A O 1
ATOM 633 N N . LEU A 1 81 ? -9.972 -3.904 6.463 1.00 63.62 81 LEU A N 1
ATOM 634 C CA . LEU A 1 81 ? -8.575 -4.091 6.094 1.00 63.62 81 LEU A CA 1
ATOM 635 C C . LEU A 1 81 ? -8.152 -5.567 6.198 1.00 63.62 81 LEU A C 1
ATOM 637 O O . LEU A 1 81 ? -7.453 -6.075 5.319 1.00 63.62 81 LEU A O 1
ATOM 641 N N . LEU A 1 82 ? -8.607 -6.284 7.232 1.00 64.75 82 LEU A N 1
ATOM 642 C CA . LEU A 1 82 ? -8.337 -7.715 7.395 1.00 64.75 82 LEU A CA 1
ATOM 643 C C . LEU A 1 82 ? -8.950 -8.554 6.262 1.00 64.75 82 LEU A C 1
ATOM 645 O O . LEU A 1 82 ? -8.317 -9.502 5.791 1.00 64.75 82 LEU A O 1
ATOM 649 N N . ARG A 1 83 ? -10.163 -8.216 5.815 1.00 75.69 83 ARG A N 1
ATOM 650 C CA . ARG A 1 83 ? -10.841 -8.893 4.700 1.00 75.69 83 ARG A CA 1
ATOM 651 C C . ARG A 1 83 ? -10.065 -8.730 3.39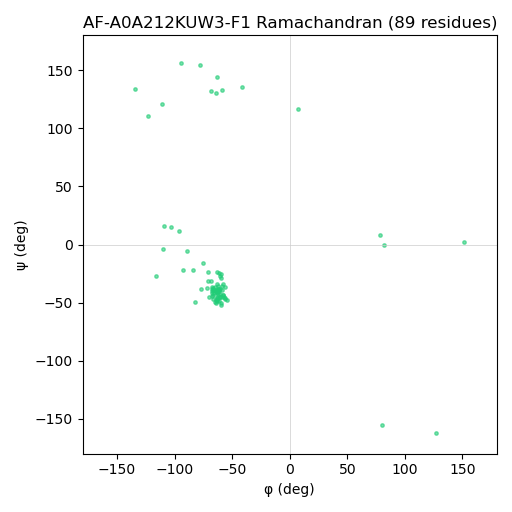5 1.00 75.69 83 ARG A C 1
ATOM 653 O O . ARG A 1 83 ? -9.854 -9.711 2.679 1.00 75.69 83 ARG A O 1
ATOM 660 N N . GLU A 1 84 ? -9.612 -7.516 3.108 1.00 66.94 84 GLU A N 1
ATOM 661 C CA . GLU A 1 84 ? -8.881 -7.215 1.875 1.00 66.94 84 GLU A CA 1
ATOM 662 C C . GLU A 1 84 ? -7.507 -7.887 1.817 1.00 66.94 84 GLU A C 1
ATOM 664 O O . GLU A 1 84 ? -7.097 -8.383 0.765 1.00 66.94 84 GLU A O 1
ATOM 669 N N . VAL A 1 85 ? -6.826 -7.977 2.963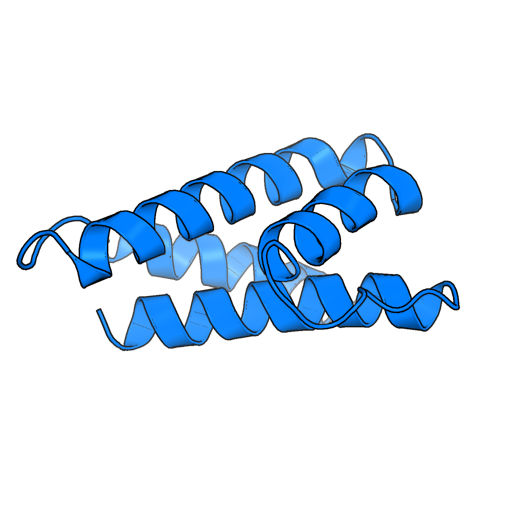 1.00 63.34 85 VAL A N 1
ATOM 670 C CA . VAL A 1 85 ? -5.564 -8.717 3.110 1.00 63.34 85 VAL A CA 1
ATOM 671 C C . VAL A 1 85 ? -5.783 -10.219 2.892 1.00 63.34 85 VAL A C 1
ATOM 673 O O . VAL A 1 85 ? -5.077 -10.834 2.094 1.00 63.34 85 VAL A O 1
ATOM 676 N N . LYS A 1 86 ? -6.780 -10.824 3.553 1.00 64.69 86 LYS A N 1
ATOM 677 C CA . LYS A 1 86 ? -7.037 -12.275 3.469 1.00 64.69 86 LYS A CA 1
ATOM 678 C C . LYS A 1 86 ? -7.429 -12.739 2.071 1.00 64.69 86 LYS A C 1
ATOM 680 O O . LYS A 1 86 ? -6.964 -13.787 1.636 1.00 64.69 86 LYS A O 1
ATOM 685 N N . THR A 1 87 ? -8.240 -11.955 1.365 1.00 72.69 87 THR A N 1
ATOM 686 C CA . THR A 1 87 ? -8.711 -12.305 0.015 1.00 72.69 87 THR A CA 1
ATOM 687 C C . THR A 1 87 ? -7.554 -12.478 -0.976 1.00 72.69 87 THR A C 1
ATOM 689 O O . THR A 1 87 ? -7.686 -13.227 -1.934 1.00 72.69 87 THR A O 1
ATOM 692 N N . ARG A 1 88 ? -6.404 -11.831 -0.740 1.00 62.06 88 ARG A N 1
ATOM 693 C CA . ARG A 1 88 ? -5.266 -11.818 -1.674 1.00 62.06 88 ARG A CA 1
ATOM 694 C C . ARG A 1 88 ? -4.029 -12.592 -1.224 1.00 62.06 88 ARG A C 1
ATOM 696 O O . ARG A 1 88 ? -3.080 -12.672 -1.989 1.00 62.06 88 ARG A O 1
ATOM 703 N N . ILE A 1 89 ? -4.022 -13.144 -0.009 1.00 53.16 89 ILE A N 1
ATOM 704 C CA . ILE A 1 89 ? -2.975 -14.082 0.443 1.00 53.16 89 ILE A CA 1
ATOM 705 C C . ILE A 1 89 ? -3.281 -15.518 -0.022 1.00 53.16 89 ILE A C 1
ATOM 707 O O . ILE A 1 89 ? -2.377 -16.340 -0.097 1.00 53.16 89 ILE A O 1
ATOM 711 N N . ALA A 1 90 ? -4.544 -15.828 -0.335 1.00 42.38 90 AL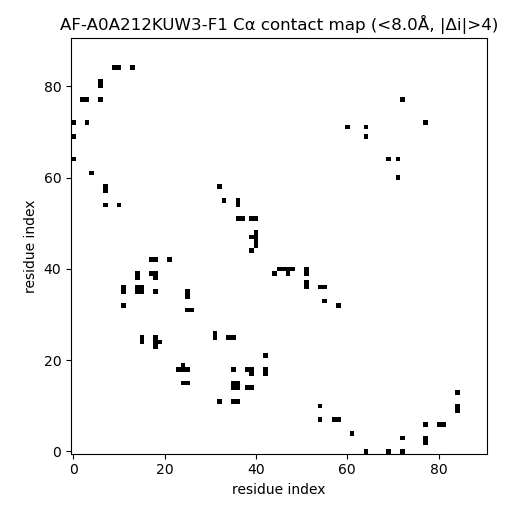A A N 1
ATOM 712 C CA . ALA A 1 90 ? -4.998 -17.173 -0.699 1.00 42.38 90 ALA A CA 1
ATOM 713 C C . ALA A 1 90 ? -5.078 -17.440 -2.218 1.00 42.38 90 ALA A C 1
ATOM 715 O O . ALA A 1 90 ? -5.684 -18.430 -2.620 1.00 42.38 90 ALA A O 1
ATOM 716 N N . THR A 1 91 ? -4.531 -16.555 -3.057 1.00 37.84 91 THR A N 1
ATOM 717 C CA . THR A 1 91 ? -4.450 -16.717 -4.524 1.00 37.84 91 THR A CA 1
ATOM 718 C C . THR A 1 91 ? -2.995 -16.827 -4.937 1.00 37.84 91 THR A C 1
ATOM 720 O O . THR A 1 91 ? -2.702 -17.684 -5.794 1.00 37.84 91 THR A O 1
#

Mean predicted aligned error: 8.65 Å

Nearest PDB structures (foldseek):
  7xvi-assembly1_A  TM=3.702E-01  e=8.344E+00  Phytophthora infestans